Protein AF-A0A7W1BBW9-F1 (afdb_monomer_lite)

Structure (mmCIF, N/CA/C/O backbone):
data_AF-A0A7W1BBW9-F1
#
_entry.id   AF-A0A7W1BBW9-F1
#
loop_
_atom_site.group_PDB
_atom_site.id
_atom_site.type_symbol
_atom_site.label_atom_id
_atom_site.label_alt_id
_atom_site.label_comp_id
_atom_site.label_asym_id
_atom_site.label_entity_id
_atom_site.label_seq_id
_atom_site.pdbx_PDB_ins_code
_atom_site.Cartn_x
_atom_site.Cartn_y
_atom_site.Cartn_z
_atom_site.occupancy
_atom_site.B_iso_or_equiv
_atom_site.auth_seq_id
_atom_site.auth_comp_id
_atom_site.auth_asym_id
_atom_site.auth_atom_id
_atom_site.pdbx_PDB_model_num
ATOM 1 N N . PHE A 1 1 ? 22.723 -1.599 -0.109 1.00 82.94 1 PHE A N 1
ATOM 2 C CA . PHE A 1 1 ? 23.099 -0.599 0.918 1.00 82.94 1 PHE A CA 1
ATOM 3 C C . PHE A 1 1 ? 21.900 0.231 1.371 1.00 82.94 1 PHE A C 1
ATOM 5 O O . PHE A 1 1 ? 21.652 0.269 2.565 1.00 82.94 1 PHE A O 1
ATOM 12 N N . LEU A 1 2 ? 21.132 0.855 0.464 1.00 94.88 2 LEU A N 1
ATOM 13 C CA . LEU A 1 2 ? 19.986 1.699 0.854 1.00 94.88 2 LEU A CA 1
ATOM 14 C C . LEU A 1 2 ? 18.702 0.936 1.213 1.00 94.88 2 LEU A C 1
ATOM 16 O O . LEU A 1 2 ? 17.839 1.508 1.860 1.00 94.88 2 LEU A O 1
ATOM 20 N N . GLU A 1 3 ? 18.582 -0.336 0.830 1.00 90.81 3 GLU A N 1
ATOM 21 C CA . GLU A 1 3 ? 17.366 -1.146 1.011 1.00 90.81 3 GLU A CA 1
ATOM 22 C C . GLU A 1 3 ? 16.870 -1.193 2.464 1.00 90.81 3 GLU A C 1
ATOM 24 O O . GLU A 1 3 ? 15.717 -0.879 2.716 1.00 90.81 3 GLU A O 1
ATOM 29 N N . VAL A 1 4 ? 17.758 -1.434 3.435 1.00 93.81 4 VAL A N 1
ATOM 30 C CA . VAL A 1 4 ? 17.391 -1.450 4.866 1.00 93.81 4 VAL A CA 1
ATOM 31 C C . VAL A 1 4 ? 16.835 -0.100 5.332 1.00 93.81 4 VAL A C 1
ATOM 33 O O . VAL A 1 4 ? 15.891 -0.045 6.117 1.00 93.81 4 VAL A O 1
ATOM 36 N N . TRP A 1 5 ? 17.408 1.001 4.843 1.00 96.44 5 TRP A N 1
ATOM 37 C CA . TRP A 1 5 ? 16.944 2.346 5.180 1.00 96.44 5 TRP A CA 1
ATOM 38 C C . TRP A 1 5 ? 15.625 2.682 4.489 1.00 96.44 5 TRP A C 1
ATOM 40 O O . TRP A 1 5 ? 14.778 3.330 5.098 1.00 96.44 5 TRP A O 1
ATOM 50 N N . ALA A 1 6 ? 15.434 2.216 3.253 1.00 93.56 6 ALA A N 1
ATOM 51 C CA . ALA A 1 6 ? 14.173 2.343 2.535 1.00 93.56 6 ALA A CA 1
ATOM 52 C C . ALA A 1 6 ? 13.056 1.562 3.241 1.00 93.56 6 ALA A C 1
ATOM 54 O O . ALA A 1 6 ? 11.977 2.114 3.435 1.00 93.56 6 ALA A O 1
ATOM 55 N N . ASP A 1 7 ? 13.330 0.342 3.707 1.00 91.12 7 ASP A N 1
ATOM 56 C CA . ASP A 1 7 ? 12.372 -0.473 4.459 1.00 91.12 7 ASP A CA 1
ATOM 57 C C . ASP A 1 7 ? 12.013 0.167 5.803 1.00 91.12 7 ASP A C 1
ATOM 59 O O . ASP A 1 7 ? 10.837 0.237 6.167 1.00 91.12 7 ASP A O 1
ATOM 63 N N . LEU A 1 8 ? 13.013 0.666 6.540 1.00 95.50 8 LEU A N 1
ATOM 64 C CA . LEU A 1 8 ? 12.786 1.362 7.807 1.00 95.50 8 LEU A CA 1
ATOM 65 C C . LEU A 1 8 ? 11.938 2.618 7.597 1.00 95.50 8 LEU A C 1
ATOM 67 O O . LEU A 1 8 ? 10.961 2.834 8.313 1.00 95.50 8 LEU A O 1
ATOM 71 N N . TRP A 1 9 ? 12.300 3.430 6.603 1.00 96.69 9 TRP A N 1
ATOM 72 C CA . TRP A 1 9 ? 11.568 4.641 6.262 1.00 96.69 9 TRP A CA 1
ATOM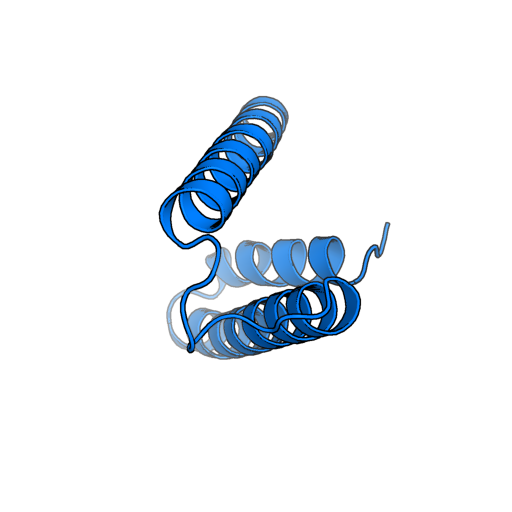 73 C C . TRP A 1 9 ? 10.132 4.321 5.837 1.00 96.69 9 TRP A C 1
ATOM 75 O O . TRP A 1 9 ? 9.199 4.932 6.352 1.00 96.69 9 TRP A O 1
ATOM 85 N N . TYR A 1 10 ? 9.945 3.324 4.969 1.00 93.62 10 TYR A N 1
ATOM 86 C CA . TYR A 1 10 ? 8.632 2.883 4.502 1.00 93.62 10 TYR A CA 1
ATOM 87 C C . TYR A 1 10 ? 7.730 2.477 5.669 1.00 93.62 10 TYR A C 1
ATOM 89 O O . TYR A 1 10 ? 6.601 2.960 5.766 1.00 93.62 10 TYR A O 1
ATOM 97 N N . ARG A 1 11 ? 8.235 1.644 6.586 1.00 93.06 11 ARG A N 1
ATOM 98 C CA . ARG A 1 11 ? 7.475 1.202 7.763 1.00 93.06 11 ARG A CA 1
ATOM 99 C C . ARG A 1 11 ? 7.120 2.371 8.671 1.00 93.06 11 ARG A C 1
ATOM 101 O O . ARG A 1 11 ? 5.961 2.502 9.051 1.00 93.06 11 ARG A O 1
ATOM 108 N N . GLN A 1 12 ? 8.091 3.233 8.978 1.00 97.81 12 GLN A N 1
ATOM 109 C CA . GLN A 1 12 ? 7.872 4.351 9.891 1.00 97.81 12 GLN A CA 1
ATOM 110 C C . GLN A 1 12 ? 6.863 5.351 9.324 1.00 97.81 12 GLN A C 1
ATOM 112 O O . GLN A 1 12 ? 5.942 5.753 10.025 1.00 97.81 12 GLN A O 1
ATOM 117 N N . MET A 1 13 ? 7.003 5.733 8.053 1.00 98.25 13 MET A N 1
ATOM 118 C CA . MET A 1 13 ? 6.090 6.692 7.430 1.00 98.25 13 MET A CA 1
ATOM 119 C C . MET A 1 13 ? 4.686 6.119 7.252 1.00 98.25 13 MET A C 1
ATOM 121 O O . MET A 1 13 ? 3.715 6.826 7.510 1.00 98.25 13 MET A O 1
ATOM 125 N N . SER A 1 14 ? 4.568 4.846 6.863 1.00 95.94 14 SER A N 1
ATOM 126 C CA . SER A 1 14 ? 3.262 4.192 6.712 1.00 95.94 14 SER A CA 1
ATOM 127 C C . SER A 1 14 ? 2.535 4.080 8.053 1.00 95.94 14 SER A C 1
ATOM 129 O O . SER A 1 14 ? 1.352 4.402 8.126 1.00 95.94 14 SER A O 1
ATOM 131 N N . ALA A 1 15 ? 3.247 3.685 9.116 1.00 96.31 15 ALA A N 1
ATOM 132 C CA . ALA A 1 15 ? 2.687 3.583 10.460 1.00 96.31 15 ALA A CA 1
ATOM 133 C C . ALA A 1 15 ? 2.246 4.952 10.992 1.00 96.31 15 ALA A C 1
ATOM 135 O O . ALA A 1 15 ? 1.091 5.103 11.374 1.00 96.31 15 ALA A O 1
ATOM 136 N N . THR A 1 16 ? 3.123 5.962 10.936 1.00 98.44 16 THR A N 1
ATOM 137 C CA . THR A 1 16 ? 2.802 7.316 11.411 1.00 98.44 16 THR A CA 1
ATOM 138 C C . THR A 1 16 ? 1.623 7.920 10.647 1.00 98.44 16 THR A C 1
ATOM 140 O O . THR A 1 16 ? 0.740 8.512 11.260 1.00 98.44 16 THR A O 1
ATOM 143 N N . PHE A 1 17 ? 1.566 7.753 9.321 1.00 98.25 17 PHE A N 1
ATOM 144 C CA . PHE A 1 17 ? 0.426 8.232 8.541 1.00 98.25 17 PHE A CA 1
ATOM 145 C C . PHE A 1 17 ? -0.875 7.537 8.950 1.00 98.25 17 PHE A C 1
ATOM 147 O O . PHE A 1 17 ? -1.868 8.216 9.204 1.00 98.25 17 PHE A O 1
ATOM 154 N N . LEU A 1 18 ? -0.877 6.201 9.004 1.00 97.12 18 LEU A N 1
ATOM 155 C CA . LEU A 1 18 ? -2.083 5.434 9.297 1.00 97.12 18 LEU A CA 1
ATOM 156 C C . LEU A 1 18 ? -2.598 5.720 10.713 1.00 97.12 18 LEU A C 1
ATOM 158 O O . LEU A 1 18 ? -3.789 5.959 10.879 1.00 97.12 18 LEU A O 1
ATOM 162 N N . GLU A 1 19 ? -1.706 5.758 11.703 1.00 97.50 19 GLU A N 1
ATOM 163 C CA . GLU A 1 19 ? -2.029 6.097 13.091 1.00 97.50 19 GLU A CA 1
ATOM 164 C C . GLU A 1 19 ? -2.676 7.482 13.181 1.00 97.50 19 GLU A C 1
ATOM 166 O O . GLU A 1 19 ? -3.831 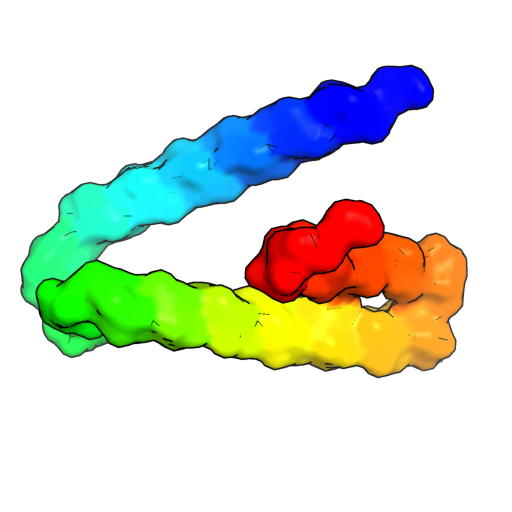7.600 13.586 1.00 97.50 19 GLU A O 1
ATOM 171 N N . SER A 1 20 ? -1.994 8.524 12.694 1.00 98.44 20 SER A N 1
ATOM 172 C CA . SER A 1 20 ? -2.525 9.890 12.744 1.00 98.44 20 SER A CA 1
ATOM 173 C C . SER A 1 20 ? -3.823 10.051 11.948 1.00 98.44 20 SER A C 1
ATOM 175 O O . SER A 1 20 ? -4.704 10.812 12.353 1.00 98.44 20 SER A O 1
ATOM 177 N N . TYR A 1 21 ? -3.972 9.348 10.820 1.00 97.94 21 TYR A N 1
ATOM 178 C CA . TYR A 1 21 ? -5.204 9.368 10.033 1.00 97.94 21 TYR A CA 1
ATOM 179 C C . TYR A 1 21 ? -6.370 8.778 10.828 1.00 97.94 21 TYR A C 1
ATOM 181 O O . TYR A 1 21 ? -7.422 9.413 10.921 1.00 97.94 21 TYR A O 1
ATOM 189 N N . LEU A 1 22 ? -6.187 7.596 11.423 1.00 96.44 22 LEU A N 1
ATOM 190 C CA . LEU A 1 22 ? -7.224 6.916 12.201 1.00 96.44 22 LEU A CA 1
ATOM 191 C C . LEU A 1 22 ? -7.595 7.697 13.465 1.00 96.44 22 LEU A C 1
ATOM 193 O O . LEU A 1 22 ? -8.777 7.805 13.777 1.00 96.44 22 LEU A O 1
ATOM 197 N N . GLU A 1 23 ? -6.621 8.309 14.140 1.00 97.44 23 GLU A N 1
ATOM 198 C CA . GLU A 1 23 ? -6.873 9.198 15.280 1.00 97.44 23 GLU A CA 1
ATOM 199 C C . GLU A 1 23 ? -7.691 10.428 14.873 1.00 97.44 23 GLU A C 1
ATOM 201 O O . GLU A 1 23 ? -8.706 10.750 15.492 1.00 97.44 23 GLU A O 1
ATOM 206 N N . THR A 1 24 ? -7.283 11.104 13.796 1.00 98.25 24 THR A N 1
ATOM 207 C CA . THR A 1 24 ? -7.930 12.339 13.321 1.00 98.25 24 THR A CA 1
ATOM 208 C C . THR A 1 24 ? -9.349 12.087 12.811 1.00 98.25 24 THR A C 1
ATOM 210 O O . THR A 1 24 ? -10.212 12.960 12.896 1.00 98.25 24 THR A O 1
ATOM 213 N N . THR A 1 25 ? -9.601 10.901 12.261 1.00 97.06 25 THR A N 1
ATOM 214 C CA . THR A 1 25 ? -10.889 10.520 11.664 1.00 97.06 25 THR A CA 1
ATOM 215 C C . THR A 1 25 ? -11.718 9.605 12.566 1.00 97.06 25 THR A C 1
ATOM 217 O O . THR A 1 25 ? -12.740 9.071 12.131 1.00 97.06 25 THR A O 1
ATOM 220 N N . ALA A 1 26 ? -11.327 9.452 13.834 1.00 94.19 26 ALA A N 1
ATOM 221 C CA . ALA A 1 26 ? -12.037 8.629 14.800 1.00 94.19 26 ALA A CA 1
ATOM 222 C C . ALA A 1 26 ? -13.523 9.026 14.892 1.00 94.19 26 ALA A C 1
A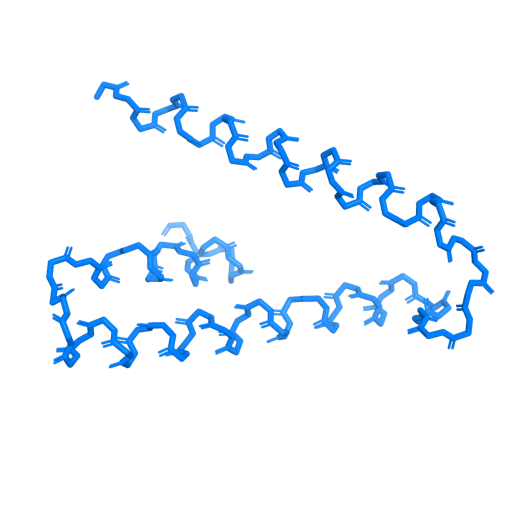TOM 224 O O . ALA A 1 26 ? -13.875 10.190 15.089 1.00 94.19 26 ALA A O 1
ATOM 225 N N . GLY A 1 27 ? -14.412 8.042 14.728 1.00 92.81 27 GLY A N 1
ATOM 226 C CA . GLY A 1 27 ? -15.865 8.246 14.734 1.00 92.81 27 GLY A CA 1
ATOM 227 C C . GLY A 1 27 ? -16.456 8.781 13.423 1.00 92.81 27 GLY A C 1
ATOM 228 O O . GLY A 1 27 ? -17.665 8.997 13.356 1.00 92.81 27 GLY A O 1
ATOM 229 N N . ALA A 1 28 ? -15.657 8.978 12.369 1.00 95.94 28 ALA A N 1
ATOM 230 C CA . ALA A 1 28 ? -16.182 9.361 11.066 1.00 95.94 28 ALA A CA 1
ATOM 231 C C . ALA A 1 28 ? -17.023 8.236 10.438 1.00 95.94 28 ALA A C 1
ATOM 233 O O . ALA A 1 28 ? -16.648 7.065 10.447 1.00 95.94 28 ALA A O 1
ATOM 234 N N . ASN A 1 29 ? -18.141 8.608 9.809 1.00 95.06 29 ASN A N 1
ATOM 235 C CA . ASN A 1 29 ? -19.097 7.653 9.230 1.00 95.06 29 ASN A CA 1
ATOM 236 C C . ASN A 1 29 ? -18.547 6.847 8.039 1.00 95.06 29 ASN A C 1
ATOM 238 O O . ASN A 1 29 ? -19.164 5.865 7.637 1.00 95.06 29 ASN A O 1
ATOM 242 N N . PHE A 1 30 ? -17.431 7.276 7.443 1.00 94.00 30 PHE A N 1
ATOM 243 C CA . PHE A 1 30 ? -16.795 6.572 6.327 1.00 94.00 30 PHE A CA 1
ATOM 244 C C . PHE A 1 30 ? -15.805 5.492 6.779 1.00 94.00 30 PHE A C 1
ATOM 246 O O . PHE A 1 30 ? -15.353 4.712 5.943 1.00 94.00 30 PHE A O 1
ATOM 253 N N . LEU A 1 31 ? -15.455 5.440 8.069 1.00 95.19 31 LEU A N 1
ATOM 254 C CA . LEU A 1 31 ? -14.600 4.386 8.598 1.00 95.19 31 LEU A CA 1
ATOM 255 C C . LEU A 1 31 ? -15.428 3.186 9.075 1.00 95.19 31 LEU A C 1
ATOM 257 O O . LEU A 1 31 ? -16.455 3.365 9.745 1.00 95.19 31 LEU A O 1
ATOM 261 N N . PRO A 1 32 ? -14.968 1.953 8.795 1.00 94.44 32 PRO A N 1
ATOM 262 C CA . PRO A 1 32 ? -15.508 0.765 9.434 1.00 94.44 32 PRO A CA 1
ATOM 263 C C . PRO A 1 32 ? -15.403 0.878 10.955 1.00 94.44 32 PRO A C 1
ATOM 265 O O . PRO A 1 32 ? -14.362 1.237 11.497 1.00 94.44 32 PRO A O 1
ATOM 268 N N . GLN A 1 33 ? -16.492 0.549 11.649 1.00 90.75 33 GLN A N 1
ATOM 269 C CA . GLN A 1 33 ? -16.541 0.614 13.114 1.00 90.75 33 GLN A CA 1
ATOM 270 C C . GLN A 1 33 ? -15.818 -0.566 13.772 1.00 90.75 33 GLN A C 1
ATOM 272 O O . GLN A 1 33 ? -15.379 -0.473 14.915 1.00 90.75 33 GLN A O 1
ATOM 277 N N . LYS A 1 34 ? -15.721 -1.697 13.064 1.00 94.19 34 LYS A N 1
ATOM 278 C CA . LYS A 1 34 ? -14.982 -2.874 13.518 1.00 94.19 34 LYS A CA 1
ATOM 279 C C . LYS A 1 34 ? -13.570 -2.824 12.965 1.00 94.19 34 LYS A C 1
ATOM 281 O O . LYS A 1 34 ? -13.382 -2.725 11.755 1.00 94.19 34 LYS A O 1
ATOM 286 N N . GLU A 1 35 ? -12.601 -2.997 13.850 1.00 91.38 35 GLU A N 1
ATOM 287 C CA . GLU A 1 35 ? -11.184 -3.064 13.492 1.00 91.38 35 GLU A CA 1
ATOM 288 C C . GLU A 1 35 ? -10.901 -4.167 12.459 1.00 91.38 35 GLU A C 1
ATOM 290 O O . GLU A 1 35 ? -10.198 -3.924 11.487 1.00 91.38 35 GLU A O 1
ATOM 295 N N . SER A 1 36 ? -11.547 -5.334 12.582 1.00 94.88 36 SER A N 1
ATOM 296 C CA . SER A 1 36 ? -11.425 -6.424 11.602 1.00 94.88 36 SER A CA 1
ATOM 297 C C . SER A 1 36 ? -11.822 -6.009 10.186 1.00 94.88 36 SER A C 1
ATOM 299 O O . SER A 1 36 ? -11.168 -6.390 9.220 1.00 94.88 36 SER A O 1
ATOM 301 N N .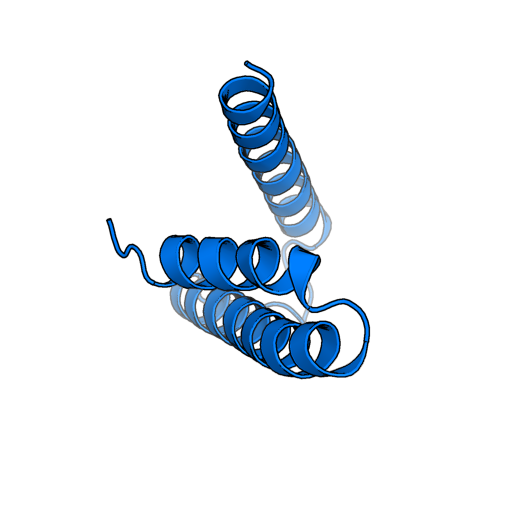 ASP A 1 37 ? -12.896 -5.229 10.060 1.00 95.94 37 ASP A N 1
ATOM 302 C CA . ASP A 1 37 ? -13.416 -4.801 8.762 1.00 95.94 37 ASP A CA 1
ATOM 303 C C . ASP A 1 37 ? -12.494 -3.732 8.160 1.00 95.94 37 ASP A C 1
ATOM 305 O O . ASP A 1 37 ? -12.255 -3.731 6.953 1.00 95.94 37 ASP A O 1
ATOM 309 N N . LEU A 1 38 ? -11.931 -2.858 9.005 1.00 94.81 38 LEU A N 1
ATOM 310 C CA . LEU A 1 38 ? -10.911 -1.889 8.609 1.00 94.81 38 LEU A CA 1
ATOM 311 C C . LEU A 1 38 ? -9.659 -2.589 8.072 1.00 94.81 38 LEU A C 1
ATOM 313 O O . LEU A 1 38 ? -9.206 -2.242 6.983 1.00 94.81 38 LEU A O 1
ATOM 317 N N . THR A 1 39 ? -9.129 -3.580 8.794 1.00 93.69 39 THR A N 1
ATOM 318 C CA . THR A 1 39 ? -7.953 -4.350 8.366 1.00 93.69 39 THR A CA 1
ATOM 319 C C . THR A 1 39 ? -8.204 -5.042 7.029 1.00 93.69 39 THR A C 1
ATOM 321 O O . THR A 1 39 ? -7.426 -4.856 6.097 1.00 93.69 39 THR A O 1
ATOM 324 N N . VAL A 1 40 ? -9.323 -5.764 6.896 1.00 95.12 40 VAL A N 1
ATOM 325 C CA . VAL A 1 40 ? -9.663 -6.485 5.658 1.00 95.12 40 VAL A CA 1
ATOM 326 C C . VAL A 1 40 ? -9.804 -5.530 4.474 1.00 95.12 40 VAL A C 1
ATOM 328 O O . VAL A 1 40 ? -9.279 -5.808 3.397 1.00 95.12 40 VAL A O 1
ATOM 331 N N . LEU A 1 41 ? -10.495 -4.399 4.648 1.00 95.88 41 LEU A N 1
ATOM 332 C CA . LEU A 1 41 ? -10.651 -3.423 3.569 1.00 95.88 41 LEU A CA 1
ATOM 333 C C . LEU A 1 41 ? -9.319 -2.775 3.193 1.00 95.88 41 LEU A C 1
ATOM 335 O O . LEU A 1 41 ? -9.039 -2.627 2.005 1.00 95.88 41 LEU A O 1
ATOM 339 N N . LEU A 1 42 ? -8.493 -2.409 4.175 1.00 95.25 42 LEU A N 1
ATOM 340 C CA . LEU A 1 42 ? -7.186 -1.813 3.920 1.00 95.25 42 LEU A CA 1
ATOM 341 C C . LEU A 1 42 ? -6.283 -2.773 3.137 1.00 95.25 42 LEU A C 1
ATOM 343 O O . LEU A 1 42 ? -5.728 -2.382 2.112 1.00 95.25 42 LEU A O 1
ATOM 347 N N . GLU A 1 43 ? -6.177 -4.029 3.572 1.00 94.88 43 GLU A N 1
ATOM 348 C CA . GLU A 1 43 ? -5.396 -5.059 2.879 1.00 94.88 43 GLU A CA 1
ATOM 349 C C . GLU A 1 43 ? -5.924 -5.317 1.462 1.00 94.88 43 GLU A C 1
ATOM 351 O O . GLU A 1 43 ? -5.136 -5.376 0.516 1.00 94.88 43 GLU A O 1
ATOM 356 N N . ALA A 1 44 ? -7.249 -5.398 1.288 1.00 96.12 44 ALA A N 1
ATOM 357 C CA . ALA A 1 44 ? -7.869 -5.597 -0.019 1.00 96.12 44 ALA A CA 1
ATOM 358 C C . ALA A 1 44 ? -7.562 -4.445 -0.991 1.00 96.12 44 ALA A C 1
ATOM 360 O O . ALA A 1 44 ? -7.164 -4.700 -2.127 1.00 96.12 44 ALA A O 1
ATOM 361 N N . TYR A 1 45 ? -7.689 -3.187 -0.554 1.00 97.00 45 TYR A N 1
ATOM 362 C CA . TYR A 1 45 ? -7.392 -2.025 -1.401 1.00 97.00 45 TYR A CA 1
ATOM 363 C C . TYR A 1 45 ? -5.899 -1.876 -1.708 1.00 97.00 45 TYR A C 1
ATOM 365 O O . TYR A 1 45 ? -5.537 -1.494 -2.822 1.00 97.00 45 TYR A O 1
ATOM 373 N N . LEU A 1 46 ? -5.020 -2.184 -0.750 1.00 96.75 46 LEU A N 1
ATOM 374 C CA . LEU A 1 46 ? -3.576 -2.201 -0.994 1.00 96.75 46 LEU A CA 1
ATOM 375 C C . LEU A 1 46 ? -3.204 -3.271 -2.025 1.00 96.75 46 LEU A C 1
ATOM 377 O O . LEU A 1 46 ? -2.406 -3.001 -2.924 1.00 96.75 46 LEU A O 1
ATOM 381 N N . LEU A 1 47 ? -3.801 -4.462 -1.923 1.00 97.31 47 LEU A N 1
ATOM 382 C CA . LEU A 1 47 ? -3.560 -5.554 -2.859 1.00 97.31 47 LEU A CA 1
ATOM 383 C C . LEU A 1 47 ? -4.085 -5.228 -4.262 1.00 97.31 47 LEU A C 1
ATOM 385 O O . LEU A 1 47 ? -3.355 -5.425 -5.231 1.00 97.31 47 LEU A O 1
ATOM 389 N N . ASP A 1 48 ? -5.304 -4.695 -4.373 1.00 98.31 48 ASP A N 1
ATOM 390 C CA . ASP A 1 48 ? -5.900 -4.273 -5.649 1.00 98.31 48 ASP A CA 1
ATOM 391 C C . ASP A 1 48 ? -5.006 -3.257 -6.373 1.00 98.31 48 ASP A C 1
ATOM 393 O O . ASP A 1 48 ? -4.633 -3.445 -7.535 1.00 98.31 48 ASP A O 1
ATOM 397 N N . LYS A 1 49 ? -4.542 -2.235 -5.642 1.00 98.19 49 LYS A N 1
ATOM 398 C CA . LYS A 1 49 ? -3.611 -1.239 -6.174 1.00 98.19 49 LYS A CA 1
ATOM 399 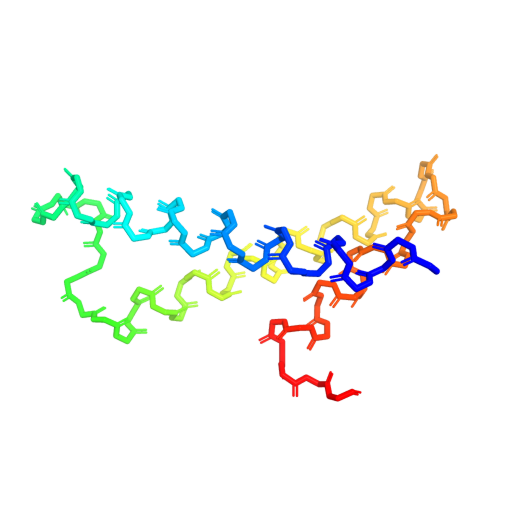C C . LYS A 1 49 ? -2.290 -1.863 -6.625 1.00 98.19 49 LYS A C 1
ATOM 401 O O . LYS A 1 49 ? -1.816 -1.551 -7.714 1.00 98.19 49 LYS A O 1
ATOM 406 N N . ALA A 1 50 ? -1.699 -2.745 -5.821 1.00 97.69 50 ALA A N 1
ATOM 407 C CA . ALA A 1 50 ? -0.424 -3.368 -6.165 1.00 97.69 50 ALA A CA 1
ATOM 408 C C . ALA A 1 50 ? -0.543 -4.279 -7.403 1.00 97.69 50 ALA A C 1
ATOM 410 O O . ALA A 1 50 ? 0.343 -4.285 -8.255 1.00 97.69 50 ALA A O 1
ATOM 411 N N . VAL A 1 51 ? -1.654 -5.010 -7.556 1.00 98.12 51 VAL A N 1
ATOM 412 C CA . VAL A 1 51 ? -1.933 -5.817 -8.758 1.00 98.12 51 VAL A CA 1
ATOM 413 C C . VAL A 1 51 ? -2.107 -4.928 -9.989 1.00 98.12 51 VAL A C 1
ATOM 415 O O . VAL A 1 51 ? -1.541 -5.227 -11.045 1.00 98.12 51 VAL A O 1
ATOM 418 N N . TYR A 1 52 ? -2.831 -3.815 -9.855 1.00 98.44 52 TYR A N 1
ATOM 419 C CA . TYR A 1 52 ? -2.928 -2.810 -10.910 1.00 98.44 52 TYR A CA 1
ATOM 420 C C . TYR A 1 52 ? -1.540 -2.285 -11.315 1.00 98.44 52 TYR A C 1
ATOM 422 O O . TYR A 1 52 ? -1.221 -2.234 -12.505 1.00 98.44 52 TYR A O 1
ATOM 430 N N . GLU A 1 53 ? -0.687 -1.957 -10.341 1.00 98.44 53 GLU A N 1
ATOM 431 C CA . GLU A 1 53 ? 0.675 -1.472 -10.578 1.00 98.44 53 GLU A CA 1
ATOM 432 C C . GLU A 1 53 ? 1.545 -2.510 -11.298 1.00 98.44 53 GLU A C 1
ATOM 434 O O . GLU A 1 53 ? 2.279 -2.140 -12.207 1.00 98.44 53 GLU A O 1
ATOM 439 N N . VAL A 1 54 ? 1.429 -3.809 -10.994 1.00 98.38 54 VAL A N 1
ATOM 440 C CA . VAL A 1 54 ? 2.142 -4.858 -11.754 1.00 98.38 54 VAL A CA 1
ATOM 441 C C . VAL A 1 54 ? 1.800 -4.783 -13.242 1.00 98.38 54 VAL A C 1
ATOM 443 O O . VAL A 1 54 ? 2.699 -4.751 -14.084 1.00 98.38 54 VAL A O 1
ATOM 446 N N . GLY A 1 55 ? 0.507 -4.734 -13.574 1.00 97.94 55 GLY A N 1
ATOM 447 C CA . GLY A 1 55 ? 0.061 -4.619 -14.962 1.00 97.94 55 GLY A CA 1
ATOM 448 C C . GLY A 1 55 ? 0.523 -3.313 -15.607 1.00 97.94 55 GLY A C 1
ATOM 449 O O . GLY A 1 55 ? 0.962 -3.305 -16.757 1.00 97.94 55 GLY A O 1
ATOM 450 N N . TYR A 1 56 ? 0.467 -2.208 -14.867 1.00 98.44 56 TYR A N 1
ATOM 451 C CA . TYR A 1 56 ? 0.908 -0.908 -15.353 1.00 98.44 56 TYR A CA 1
ATOM 452 C C . TYR A 1 56 ? 2.414 -0.883 -15.652 1.00 98.44 56 TYR A C 1
ATOM 454 O O . TYR A 1 56 ? 2.809 -0.488 -16.752 1.00 98.44 56 TYR A O 1
ATOM 462 N N . GLU A 1 57 ? 3.252 -1.340 -14.722 1.00 98.50 57 GLU A N 1
ATOM 463 C CA . GLU A 1 57 ? 4.708 -1.297 -14.869 1.00 98.50 57 GLU A CA 1
ATOM 464 C C . GLU A 1 57 ? 5.198 -2.269 -15.946 1.00 98.50 57 GLU A C 1
ATOM 466 O O . GLU A 1 57 ? 6.073 -1.907 -16.729 1.00 98.50 57 GLU A O 1
ATOM 471 N N . LEU A 1 58 ? 4.577 -3.447 -16.098 1.00 98.12 58 LEU A N 1
ATOM 472 C CA . LEU A 1 58 ? 4.892 -4.366 -17.202 1.00 98.12 58 LEU A CA 1
ATOM 473 C C . LEU A 1 58 ? 4.717 -3.714 -18.582 1.00 98.12 58 LEU A C 1
ATOM 475 O O . LEU A 1 58 ? 5.458 -4.036 -19.508 1.00 98.12 58 LEU A O 1
ATOM 479 N N . ASN A 1 59 ? 3.755 -2.798 -18.719 1.00 98.00 59 ASN A N 1
ATOM 480 C CA . ASN A 1 59 ? 3.455 -2.134 -19.987 1.00 98.00 59 ASN A CA 1
ATOM 481 C C . ASN A 1 59 ? 4.271 -0.855 -20.228 1.00 98.00 59 ASN A C 1
ATOM 483 O O . ASN A 1 59 ? 4.470 -0.480 -21.382 1.00 98.00 59 ASN A O 1
ATOM 487 N N . HIS A 1 60 ? 4.735 -0.174 -19.175 1.00 97.75 60 HIS A N 1
ATOM 488 C CA . HIS A 1 60 ? 5.344 1.158 -19.304 1.00 97.75 60 HIS A CA 1
ATOM 489 C C . HIS A 1 60 ? 6.789 1.241 -18.801 1.00 97.75 60 HIS A C 1
ATOM 491 O O . HIS A 1 60 ? 7.573 2.015 -19.354 1.00 97.75 60 HIS A O 1
ATOM 497 N N . ARG A 1 61 ? 7.152 0.495 -17.748 1.00 97.94 61 ARG A N 1
ATOM 498 C CA . ARG A 1 61 ? 8.489 0.499 -17.123 1.00 97.94 61 ARG A CA 1
ATOM 499 C C . ARG A 1 61 ? 8.816 -0.895 -16.562 1.00 97.94 61 ARG A C 1
ATOM 501 O O . ARG A 1 61 ? 8.803 -1.091 -15.348 1.00 97.94 61 ARG A O 1
ATOM 508 N N . PRO A 1 62 ? 9.136 -1.880 -17.418 1.00 96.44 62 PRO A N 1
ATOM 509 C CA . PRO A 1 62 ? 9.306 -3.269 -16.985 1.00 96.44 62 PRO A CA 1
ATOM 510 C C . PRO A 1 62 ? 10.324 -3.462 -15.848 1.00 96.44 62 PRO A C 1
ATOM 512 O O . PRO A 1 62 ? 10.122 -4.305 -14.976 1.00 96.44 62 PRO A O 1
ATOM 515 N N . ASP A 1 63 ? 11.370 -2.632 -15.795 1.00 97.62 63 ASP A N 1
ATOM 516 C CA . ASP A 1 63 ? 12.382 -2.659 -14.729 1.00 97.62 63 ASP A CA 1
ATOM 517 C C . ASP A 1 63 ? 11.812 -2.338 -13.332 1.00 97.62 63 ASP A C 1
ATOM 519 O O . ASP A 1 63 ? 12.431 -2.654 -12.316 1.00 97.62 63 ASP A O 1
ATOM 523 N N . TRP A 1 64 ? 10.632 -1.711 -13.255 1.00 98.06 64 TRP A N 1
ATOM 524 C CA . TRP A 1 64 ? 9.988 -1.289 -12.008 1.00 98.06 64 TRP A CA 1
ATOM 525 C C . TRP A 1 64 ? 9.027 -2.327 -11.435 1.00 98.06 64 TRP A C 1
ATOM 527 O O . TRP A 1 64 ? 8.646 -2.207 -10.275 1.00 98.06 64 TRP A O 1
ATOM 537 N N . VAL A 1 65 ? 8.685 -3.379 -12.185 1.00 98.06 65 VAL A N 1
ATOM 538 C CA . VAL A 1 65 ? 7.713 -4.416 -11.780 1.00 98.06 65 VAL A CA 1
ATOM 539 C C . VAL A 1 65 ? 8.072 -5.072 -10.446 1.00 98.06 65 VAL A C 1
ATOM 541 O O . VAL A 1 65 ? 7.195 -5.493 -9.692 1.00 98.06 65 VAL A O 1
ATOM 544 N N . LEU A 1 66 ? 9.361 -5.121 -10.106 1.00 96.12 66 LEU A N 1
ATOM 545 C CA . LEU A 1 66 ? 9.814 -5.669 -8.833 1.00 96.12 66 LEU A CA 1
ATOM 546 C C . LEU A 1 66 ? 9.256 -4.904 -7.617 1.00 96.12 66 LEU A C 1
ATOM 548 O O . LEU A 1 66 ? 9.074 -5.512 -6.564 1.00 96.12 66 LEU A O 1
ATOM 552 N N . ILE A 1 67 ? 8.971 -3.604 -7.744 1.00 95.44 67 ILE A N 1
ATOM 553 C CA . ILE A 1 67 ? 8.448 -2.766 -6.657 1.00 95.44 67 ILE A CA 1
ATOM 554 C C . ILE A 1 67 ? 7.046 -3.233 -6.221 1.00 95.44 67 ILE A C 1
ATOM 556 O O . ILE A 1 67 ? 6.916 -3.661 -5.069 1.00 95.44 67 ILE A O 1
ATOM 560 N N . PRO A 1 68 ? 6.009 -3.242 -7.088 1.00 97.19 68 PRO A N 1
ATOM 561 C CA . PRO A 1 68 ? 4.682 -3.699 -6.683 1.00 97.19 68 PRO A CA 1
ATOM 562 C C . PRO A 1 68 ? 4.653 -5.192 -6.327 1.00 97.19 68 PRO A C 1
ATOM 564 O O . PRO A 1 68 ? 3.933 -5.580 -5.410 1.00 97.19 68 PRO A O 1
ATOM 567 N N . VAL A 1 69 ? 5.497 -6.035 -6.941 1.00 96.88 69 VAL A N 1
ATOM 568 C CA . VAL A 1 69 ? 5.622 -7.456 -6.554 1.00 96.88 69 VAL A CA 1
ATOM 569 C C . VAL A 1 69 ? 6.116 -7.616 -5.111 1.00 96.88 69 VAL A C 1
ATOM 571 O O . VAL A 1 69 ? 5.581 -8.442 -4.369 1.00 96.88 69 VAL A O 1
ATOM 574 N N . ARG A 1 70 ? 7.103 -6.820 -4.673 1.00 93.75 70 ARG A N 1
ATOM 575 C CA . ARG A 1 70 ? 7.530 -6.805 -3.261 1.00 93.75 70 ARG A CA 1
ATOM 576 C C . ARG A 1 70 ? 6.410 -6.320 -2.340 1.00 93.75 70 ARG A C 1
ATOM 578 O O . ARG A 1 70 ? 6.234 -6.896 -1.269 1.00 93.75 70 ARG A O 1
ATOM 585 N N . GLY A 1 71 ? 5.637 -5.322 -2.773 1.00 93.56 71 GLY A N 1
ATOM 586 C CA . GLY A 1 71 ? 4.444 -4.857 -2.061 1.00 93.56 71 GLY A CA 1
ATOM 587 C C . GLY A 1 71 ? 3.431 -5.982 -1.833 1.00 93.56 71 GLY A C 1
ATOM 588 O O . GLY A 1 71 ? 3.023 -6.216 -0.699 1.00 93.56 71 GLY A O 1
ATOM 589 N N . ILE A 1 72 ? 3.108 -6.754 -2.877 1.00 96.00 72 ILE A N 1
ATOM 590 C CA . ILE A 1 72 ? 2.205 -7.915 -2.786 1.00 96.00 72 ILE A CA 1
ATOM 591 C C . ILE A 1 72 ? 2.744 -8.957 -1.800 1.00 96.00 72 ILE A C 1
ATOM 593 O O . ILE A 1 72 ? 1.994 -9.437 -0.951 1.00 96.00 72 ILE A O 1
ATOM 597 N N . LYS A 1 73 ? 4.042 -9.294 -1.871 1.00 94.12 73 LYS A N 1
ATOM 598 C CA . LYS A 1 73 ? 4.656 -10.228 -0.911 1.00 94.12 73 LYS A CA 1
ATOM 599 C C . LYS A 1 73 ? 4.494 -9.746 0.531 1.00 94.12 73 LYS A C 1
ATOM 601 O O . LYS A 1 73 ? 4.167 -10.553 1.396 1.00 94.12 73 LYS A O 1
ATOM 606 N N . HIS A 1 74 ? 4.695 -8.452 0.778 1.00 89.62 74 HIS A N 1
ATOM 607 C CA . HIS A 1 74 ? 4.549 -7.870 2.108 1.00 89.62 74 HIS A CA 1
ATOM 608 C C . HIS A 1 74 ? 3.105 -7.949 2.618 1.00 89.62 74 HIS A C 1
ATOM 610 O O . HIS A 1 74 ? 2.891 -8.428 3.725 1.00 89.62 74 HIS A O 1
ATOM 616 N N . ILE A 1 75 ? 2.125 -7.556 1.795 1.00 91.94 75 ILE A N 1
ATOM 617 C CA . ILE A 1 75 ? 0.695 -7.581 2.153 1.00 91.94 75 ILE A CA 1
ATOM 618 C C . ILE A 1 75 ? 0.228 -9.008 2.462 1.00 91.94 75 ILE A C 1
ATOM 620 O O . ILE A 1 75 ? -0.490 -9.237 3.427 1.00 91.94 75 ILE A O 1
ATOM 624 N N . LEU A 1 76 ? 0.666 -9.988 1.669 1.00 91.38 76 LEU A N 1
ATOM 625 C CA . LEU A 1 76 ? 0.286 -11.391 1.849 1.00 91.38 76 LEU A CA 1
AT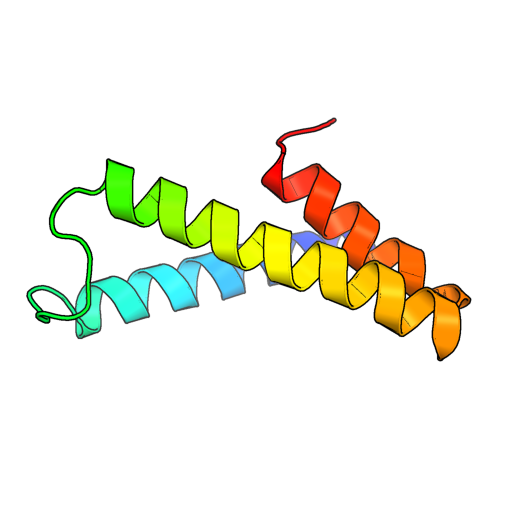OM 626 C C . LEU A 1 76 ? 1.115 -12.121 2.920 1.00 91.38 76 LEU A C 1
ATOM 628 O O . LEU A 1 76 ? 0.957 -13.331 3.083 1.00 91.38 76 LEU A O 1
ATOM 632 N N . ASN A 1 77 ? 2.011 -11.422 3.628 1.00 83.81 77 ASN A N 1
ATOM 633 C CA . ASN A 1 77 ? 2.953 -12.010 4.585 1.00 83.81 77 ASN A CA 1
ATOM 634 C C . ASN A 1 77 ? 3.772 -13.181 3.998 1.00 83.81 77 ASN A C 1
ATOM 636 O O . ASN A 1 77 ? 4.100 -14.146 4.691 1.00 83.81 77 ASN A O 1
ATOM 640 N N . LEU A 1 78 ? 4.107 -13.112 2.708 1.00 58.97 78 LEU A N 1
ATOM 641 C CA . LEU A 1 78 ? 4.914 -14.118 2.021 1.00 58.97 78 LEU A CA 1
ATOM 642 C C . LEU A 1 78 ? 6.400 -13.796 2.227 1.00 58.97 78 LEU A C 1
ATOM 644 O O . LEU A 1 78 ? 6.884 -12.778 1.725 1.00 58.97 78 LEU A O 1
ATOM 648 N N . ALA A 1 79 ? 7.105 -14.674 2.950 1.00 43.06 79 ALA A N 1
ATOM 649 C CA . ALA A 1 79 ? 8.551 -14.592 3.199 1.00 43.06 79 ALA A CA 1
ATOM 650 C C . ALA A 1 79 ? 9.365 -14.437 1.899 1.00 43.06 79 ALA A C 1
ATOM 652 O O . ALA A 1 79 ? 9.095 -15.145 0.900 1.00 43.06 79 ALA A O 1
#

Foldseek 3Di:
DCPVVVVVCVVVVVVVVVVVVCVVCPPPPPADPDPVVNLVVVLVVQLVVLVVVLVVCVVPPVVCNVPSVVSNCVSVVND

pLDDT: mean 94.42, std 7.69, range [43.06, 98.5]

Radius of gyration: 14.92 Å; chains: 1; bounding box: 42×27×35 Å

Sequence (79 aa):
FLEVWADLWYRQMSATFLESYLETTAGANFLPQKESDLTVLLEAYLLDKAVYEVGYELNHRPDWVLIPVRGIKHILNLA

Secondary structure (DSSP, 8-state):
--HHHHHHHHHHHHHHHHHHHHHHTTT-TTS-SSHHHHHHHHHHHHHHHHHHHHHHHHHH-GGGTHHHHHHHHHHTT--